Protein AF-A0A945SA20-F1 (afdb_monomer)

Structure (mmCIF, N/CA/C/O backbone):
data_AF-A0A945SA20-F1
#
_entry.id   AF-A0A945SA20-F1
#
loop_
_atom_site.group_PDB
_atom_site.id
_atom_site.type_symbol
_atom_site.label_atom_id
_atom_site.label_alt_id
_atom_site.label_comp_id
_atom_site.label_asym_id
_atom_site.label_entity_id
_atom_site.label_seq_id
_atom_site.pdbx_PDB_ins_code
_atom_site.Cartn_x
_atom_site.Cartn_y
_atom_site.Cartn_z
_atom_site.occupancy
_atom_site.B_iso_or_equiv
_atom_site.auth_seq_id
_atom_site.auth_comp_id
_atom_site.auth_asym_id
_atom_site.auth_atom_id
_atom_site.pdbx_PDB_model_num
ATOM 1 N N . MET A 1 1 ? -27.249 3.249 16.055 1.00 87.25 1 MET A N 1
ATOM 2 C CA . MET A 1 1 ? -26.879 1.840 15.794 1.00 87.25 1 MET A CA 1
ATOM 3 C C . MET A 1 1 ? -25.365 1.772 15.675 1.00 87.25 1 MET A C 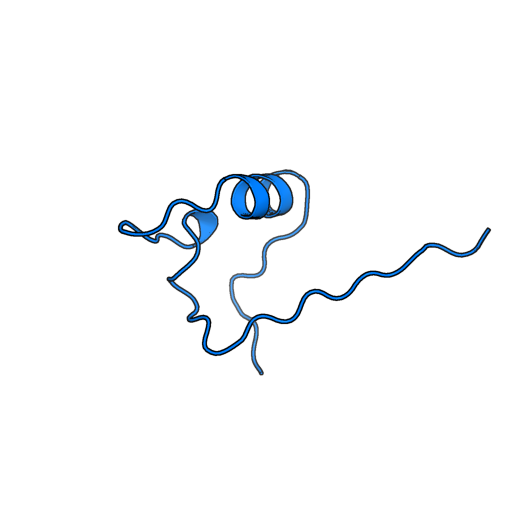1
ATOM 5 O O . MET A 1 1 ? -24.810 2.738 15.160 1.00 87.25 1 MET A O 1
ATOM 9 N N . PRO A 1 2 ? -24.700 0.716 16.166 1.00 96.56 2 PRO A N 1
ATOM 10 C CA . PRO A 1 2 ? -23.264 0.531 15.958 1.00 96.56 2 PRO A CA 1
ATOM 11 C C . PRO A 1 2 ? -22.928 0.414 14.460 1.00 96.56 2 PRO A C 1
ATOM 13 O O . PRO A 1 2 ? -23.759 -0.105 13.709 1.00 96.56 2 PRO A O 1
ATOM 16 N N . PRO A 1 3 ? -21.756 0.891 14.007 1.00 98.25 3 PRO A N 1
ATOM 17 C CA . PRO A 1 3 ? -21.314 0.686 12.632 1.00 98.25 3 PRO A CA 1
ATOM 18 C C . PRO A 1 3 ? -20.935 -0.781 12.393 1.00 98.25 3 PRO A C 1
ATOM 20 O O . PRO A 1 3 ? -20.484 -1.475 13.305 1.00 98.25 3 PRO A O 1
ATOM 23 N N . ASN A 1 4 ? -21.063 -1.234 11.147 1.00 98.31 4 ASN A N 1
ATOM 24 C CA . ASN A 1 4 ? -20.46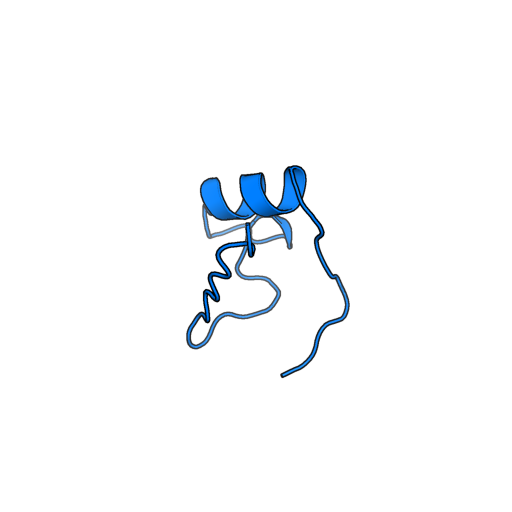9 -2.496 10.712 1.00 98.31 4 ASN A CA 1
ATOM 25 C C . ASN A 1 4 ? -19.004 -2.243 10.343 1.00 98.31 4 ASN A C 1
ATOM 27 O O . ASN A 1 4 ? -18.722 -1.327 9.571 1.00 98.31 4 ASN A O 1
ATOM 31 N N . ILE A 1 5 ? -18.086 -3.048 10.877 1.00 98.00 5 ILE A N 1
ATOM 32 C CA . ILE A 1 5 ? -16.646 -2.931 10.614 1.00 98.00 5 ILE A CA 1
ATOM 33 C C . ILE A 1 5 ? -16.214 -4.126 9.764 1.00 98.00 5 ILE A C 1
ATOM 35 O O . ILE A 1 5 ? -16.451 -5.270 10.147 1.00 98.00 5 ILE A O 1
ATOM 39 N N . VAL A 1 6 ? -15.580 -3.858 8.621 1.00 98.12 6 VAL A N 1
ATOM 40 C CA . VAL A 1 6 ? -15.048 -4.876 7.702 1.00 98.12 6 VAL A CA 1
ATOM 41 C C . VAL A 1 6 ? -13.544 -4.663 7.564 1.00 98.12 6 VAL A C 1
ATOM 43 O O . VAL A 1 6 ? -13.113 -3.566 7.217 1.00 98.12 6 VAL A O 1
ATOM 46 N N . ILE A 1 7 ? -12.758 -5.707 7.831 1.00 97.94 7 ILE A N 1
A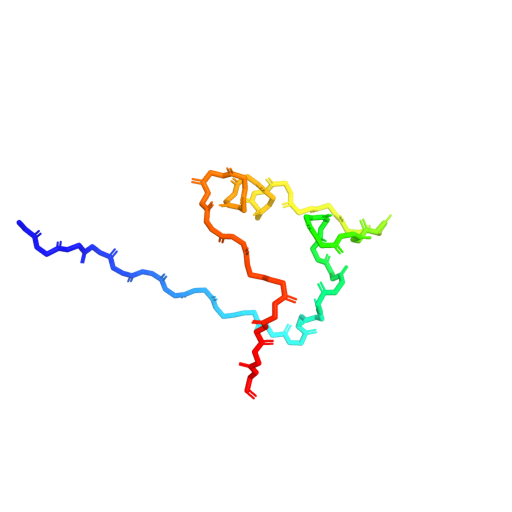TOM 47 C CA . ILE A 1 7 ? -11.300 -5.709 7.659 1.00 97.94 7 ILE A CA 1
ATOM 48 C C . ILE A 1 7 ? -10.973 -6.612 6.474 1.00 97.94 7 ILE A C 1
ATOM 50 O O . ILE A 1 7 ? -11.355 -7.781 6.459 1.00 97.94 7 ILE A O 1
ATOM 54 N N . ILE A 1 8 ? -10.271 -6.059 5.490 1.00 97.69 8 ILE A N 1
ATOM 55 C CA . ILE A 1 8 ? 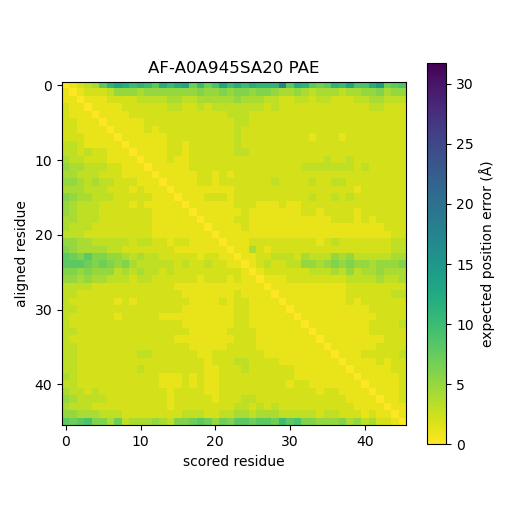-9.732 -6.794 4.346 1.00 97.69 8 ILE A CA 1
ATOM 56 C C . ILE A 1 8 ? -8.218 -6.833 4.538 1.00 97.69 8 ILE A C 1
ATOM 58 O O . ILE A 1 8 ? -7.580 -5.783 4.555 1.00 97.69 8 ILE A O 1
ATOM 62 N N . LEU A 1 9 ? -7.665 -8.032 4.712 1.00 97.50 9 LEU A N 1
ATOM 63 C CA . LEU A 1 9 ? -6.231 -8.266 4.856 1.00 97.50 9 LEU A CA 1
ATOM 64 C C . LEU A 1 9 ? -5.758 -9.059 3.637 1.00 97.50 9 LEU A C 1
ATOM 66 O O . LEU A 1 9 ? -6.234 -10.170 3.409 1.00 97.50 9 LEU A O 1
ATOM 70 N N . ALA A 1 10 ? -4.885 -8.453 2.837 1.00 96.69 10 ALA A N 1
ATOM 71 C CA . ALA A 1 10 ? -4.265 -9.107 1.691 1.00 96.69 10 ALA A CA 1
ATOM 72 C C . ALA A 1 10 ? -3.086 -9.989 2.135 1.00 96.69 10 ALA A C 1
ATOM 74 O O . ALA A 1 10 ? -2.533 -9.780 3.214 1.00 96.69 10 ALA A O 1
ATOM 75 N N . ASP A 1 11 ? -2.714 -10.949 1.289 1.00 97.75 11 ASP A N 1
ATOM 76 C CA . ASP A 1 11 ? -1.560 -11.835 1.475 1.00 97.75 11 ASP A CA 1
ATOM 77 C C . ASP A 1 11 ? -0.466 -11.458 0.468 1.00 97.75 11 ASP A C 1
ATOM 79 O O . ASP A 1 11 ? -0.784 -11.205 -0.696 1.00 97.75 11 ASP A O 1
ATOM 83 N N . ASP A 1 12 ? 0.784 -11.360 0.925 1.00 96.38 12 ASP A N 1
ATOM 84 C CA . ASP A 1 12 ? 1.979 -11.007 0.136 1.00 96.38 12 ASP A CA 1
ATOM 85 C C . ASP A 1 12 ? 1.873 -9.760 -0.778 1.00 96.38 12 ASP A C 1
ATOM 87 O O . ASP A 1 12 ? 2.635 -9.611 -1.734 1.00 96.38 12 ASP A O 1
ATOM 91 N N . MET A 1 13 ? 0.969 -8.822 -0.475 1.00 96.31 13 MET A N 1
ATOM 92 C CA . MET A 1 13 ? 0.813 -7.580 -1.242 1.00 96.31 13 MET A CA 1
ATOM 93 C C . MET A 1 13 ? 1.884 -6.546 -0.865 1.00 96.31 13 MET A C 1
ATOM 95 O O . MET A 1 13 ? 1.983 -6.111 0.286 1.00 96.31 13 MET A O 1
ATOM 99 N N . GLY A 1 14 ? 2.660 -6.111 -1.852 1.00 95.56 14 GLY A N 1
ATOM 100 C CA . GLY A 1 14 ? 3.649 -5.048 -1.744 1.00 95.56 14 GLY A CA 1
ATOM 101 C C . GLY A 1 14 ? 3.051 -3.641 -1.848 1.00 95.56 14 GLY A C 1
ATOM 102 O O . GLY A 1 14 ? 1.971 -3.419 -2.394 1.00 95.56 14 GLY A O 1
ATOM 103 N N . TYR A 1 15 ? 3.803 -2.645 -1.365 1.00 96.69 15 TYR A N 1
ATOM 104 C CA . TYR A 1 15 ? 3.388 -1.232 -1.387 1.00 96.69 15 TYR A CA 1
ATOM 105 C C . TYR A 1 15 ? 3.075 -0.712 -2.801 1.00 96.69 15 TYR A C 1
ATOM 107 O O . TYR A 1 15 ? 2.204 0.134 -2.968 1.00 96.69 15 TYR A O 1
ATOM 115 N N . GLY A 1 16 ? 3.783 -1.211 -3.817 1.00 96.81 16 GLY A N 1
ATOM 116 C CA . GLY A 1 16 ? 3.643 -0.772 -5.206 1.00 96.81 16 GLY A CA 1
ATOM 117 C C . GLY A 1 16 ? 2.603 -1.532 -6.029 1.00 96.81 16 GLY A C 1
ATOM 118 O O . GLY A 1 16 ? 2.461 -1.210 -7.204 1.00 96.81 16 GLY A O 1
ATOM 119 N N . ASP A 1 17 ? 1.899 -2.514 -5.459 1.00 97.06 17 ASP A N 1
ATOM 120 C CA . ASP A 1 17 ? 1.081 -3.459 -6.239 1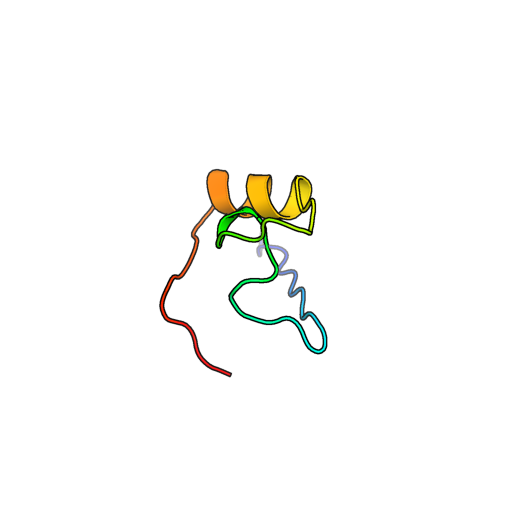.00 97.06 17 ASP A CA 1
ATOM 121 C C . ASP A 1 17 ? -0.281 -2.880 -6.643 1.00 97.06 17 ASP A C 1
ATOM 123 O O . ASP A 1 17 ? -0.857 -3.255 -7.661 1.00 97.06 17 ASP A O 1
ATOM 127 N N . ALA A 1 18 ? -0.808 -1.918 -5.883 1.00 97.31 18 ALA A N 1
ATOM 128 C CA . ALA A 1 18 ? -2.026 -1.207 -6.260 1.00 97.31 18 ALA A CA 1
ATOM 129 C C . ALA A 1 18 ? -1.730 -0.051 -7.227 1.00 97.31 18 ALA A C 1
ATOM 131 O O . ALA A 1 18 ? -0.784 0.720 -7.039 1.00 97.31 18 ALA A O 1
ATOM 132 N N . ALA A 1 19 ? -2.593 0.148 -8.225 1.00 98.06 19 ALA A N 1
ATOM 133 C CA . ALA A 1 19 ? -2.454 1.239 -9.191 1.00 98.06 19 ALA A CA 1
ATOM 134 C C . ALA A 1 19 ? -2.500 2.622 -8.513 1.00 98.06 19 ALA A C 1
ATOM 136 O O . ALA A 1 19 ? -1.725 3.510 -8.871 1.00 98.06 19 ALA A O 1
ATOM 137 N N . CYS A 1 20 ? -3.304 2.800 -7.458 1.00 97.56 20 CYS A N 1
ATOM 138 C CA . CYS A 1 20 ? -3.311 4.029 -6.651 1.00 97.56 20 CYS A CA 1
ATOM 139 C C . CYS A 1 20 ? -2.003 4.300 -5.868 1.00 97.56 20 CYS A C 1
ATOM 141 O O . CYS A 1 20 ? -1.837 5.392 -5.312 1.00 97.56 20 CYS A O 1
ATOM 143 N N . TYR A 1 21 ? -1.066 3.348 -5.859 1.00 98.06 21 TYR A N 1
ATOM 144 C CA . TYR A 1 21 ? 0.301 3.485 -5.349 1.00 98.06 21 TYR A CA 1
ATOM 145 C C . TYR A 1 21 ? 1.379 3.440 -6.444 1.00 98.06 21 TYR A C 1
ATOM 147 O O . TYR A 1 21 ? 2.563 3.572 -6.135 1.00 98.06 21 TYR A O 1
ATOM 155 N N . GLY A 1 22 ? 0.986 3.349 -7.717 1.00 97.19 22 GLY A N 1
ATOM 156 C CA . GLY A 1 22 ? 1.894 3.452 -8.859 1.00 97.19 22 GLY A CA 1
ATOM 157 C C . GLY A 1 22 ? 2.186 2.145 -9.595 1.00 97.19 22 GLY A C 1
ATOM 158 O O . GLY A 1 22 ? 3.108 2.143 -10.412 1.00 97.19 22 GLY A O 1
ATOM 159 N N . SER A 1 23 ? 1.430 1.064 -9.361 1.00 97.69 23 SER A N 1
ATOM 160 C CA . SER A 1 23 ? 1.546 -0.138 -10.201 1.00 97.69 23 SER A CA 1
ATOM 161 C C . SER A 1 23 ? 1.319 0.205 -11.677 1.00 97.69 23 SER A C 1
ATOM 163 O O . SER A 1 23 ? 0.364 0.899 -12.031 1.00 97.69 23 SER A O 1
ATOM 165 N N . VAL A 1 24 ? 2.201 -0.296 -12.545 1.00 95.88 24 VAL A N 1
ATOM 166 C CA . VAL A 1 24 ? 2.071 -0.212 -14.013 1.00 95.88 24 VAL A CA 1
ATOM 167 C C . VAL A 1 24 ? 1.632 -1.539 -14.636 1.00 95.88 24 VAL A C 1
ATOM 169 O O . VAL A 1 24 ? 1.437 -1.617 -15.850 1.00 95.88 24 VAL A O 1
ATOM 172 N N . HIS A 1 25 ? 1.512 -2.585 -13.818 1.00 95.38 25 HIS A N 1
ATOM 173 C CA . HIS A 1 25 ? 1.211 -3.946 -14.254 1.00 95.38 25 HIS A CA 1
ATOM 174 C C . HIS A 1 25 ? -0.203 -4.372 -13.858 1.00 95.38 25 HIS A C 1
ATOM 176 O O . HIS A 1 25 ? -0.876 -5.036 -14.648 1.00 95.38 25 HIS A O 1
ATOM 182 N N . ASP A 1 26 ? -0.674 -3.939 -12.688 1.00 95.38 26 ASP A N 1
ATOM 183 C CA . ASP A 1 26 ? -1.930 -4.403 -12.112 1.00 95.38 26 ASP A CA 1
ATOM 184 C C . ASP A 1 26 ? -3.047 -3.374 -12.259 1.00 95.38 26 ASP A C 1
ATOM 186 O O . ASP A 1 26 ? -2.871 -2.171 -12.061 1.00 95.38 26 ASP A O 1
ATOM 190 N N . SER A 1 27 ? -4.240 -3.867 -12.591 1.00 97.00 27 SER A N 1
ATOM 191 C CA . SER A 1 27 ? -5.456 -3.059 -12.629 1.00 97.00 27 SER A CA 1
ATOM 192 C C . SER A 1 27 ? -6.278 -3.312 -11.368 1.00 97.00 27 SER A C 1
ATOM 194 O O . SER A 1 27 ? -6.837 -4.396 -11.191 1.00 97.00 27 SER A O 1
ATOM 196 N N . THR A 1 28 ? -6.391 -2.299 -10.502 1.00 98.06 28 THR A N 1
ATOM 197 C CA . THR A 1 28 ? -7.066 -2.397 -9.196 1.00 98.06 28 THR A CA 1
ATOM 198 C C . THR A 1 28 ? -8.259 -1.439 -9.039 1.00 98.06 28 THR A C 1
ATOM 200 O O . THR A 1 28 ? -8.421 -0.833 -7.980 1.00 98.06 28 THR A O 1
ATOM 203 N N . PRO A 1 29 ? -9.188 -1.334 -10.013 1.00 98.12 29 PRO A N 1
ATOM 204 C CA . PRO A 1 29 ? -10.128 -0.210 -10.106 1.00 98.12 29 PRO A CA 1
ATOM 205 C C . PRO A 1 29 ? -11.064 -0.048 -8.896 1.00 98.12 29 PRO A C 1
ATOM 207 O O . PRO A 1 29 ? -11.474 1.062 -8.573 1.00 98.12 29 PRO A O 1
ATOM 210 N N . ARG A 1 30 ? -11.413 -1.142 -8.203 1.00 98.44 30 ARG A N 1
ATOM 211 C CA . ARG A 1 30 ? -12.249 -1.082 -6.987 1.00 98.44 30 ARG A CA 1
ATOM 212 C C . ARG A 1 30 ? -11.465 -0.600 -5.771 1.00 98.44 30 ARG A C 1
ATOM 214 O O . ARG A 1 30 ? -12.004 0.140 -4.959 1.00 98.44 30 ARG A O 1
ATOM 221 N N . PHE A 1 31 ? -10.207 -1.012 -5.651 1.00 98.00 31 PHE A N 1
ATOM 222 C CA . PHE A 1 31 ? -9.328 -0.546 -4.584 1.00 98.00 31 PHE A CA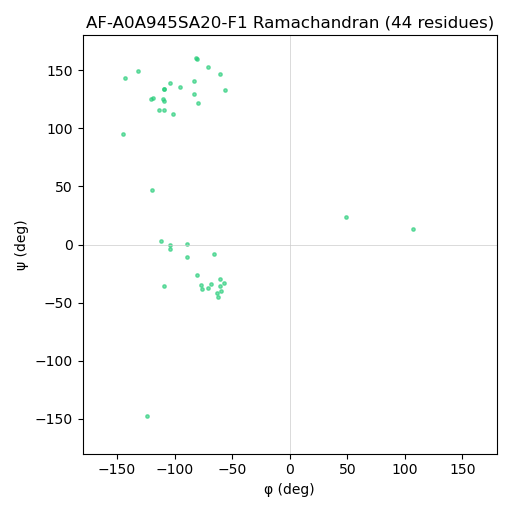 1
ATOM 223 C C . PHE A 1 31 ? -8.929 0.916 -4.813 1.00 98.00 31 PHE A C 1
ATOM 225 O O . PHE A 1 31 ? -8.918 1.708 -3.875 1.00 98.00 31 PHE A O 1
ATOM 232 N N . ASP A 1 32 ? -8.717 1.302 -6.072 1.00 98.38 32 ASP A N 1
ATOM 233 C CA . ASP A 1 32 ? -8.445 2.686 -6.458 1.00 98.38 32 ASP A CA 1
ATOM 234 C C . ASP A 1 32 ? -9.634 3.604 -6.136 1.00 98.38 32 ASP A C 1
ATOM 236 O O . ASP A 1 32 ? -9.437 4.692 -5.598 1.00 98.38 32 ASP A O 1
ATOM 240 N N . ALA A 1 33 ? -10.870 3.153 -6.390 1.00 98.69 33 ALA A N 1
ATOM 241 C CA . ALA A 1 33 ? -12.077 3.882 -5.999 1.00 98.69 33 ALA A CA 1
ATOM 242 C C . ALA A 1 33 ? -12.183 4.044 -4.473 1.00 98.69 33 ALA A C 1
ATOM 244 O O . ALA A 1 33 ? -12.418 5.151 -3.996 1.00 98.69 33 ALA A O 1
ATOM 245 N N . LEU A 1 34 ? -11.923 2.981 -3.698 1.00 98.31 34 LEU A N 1
ATOM 246 C CA . LEU A 1 34 ? -11.888 3.061 -2.229 1.00 98.31 34 LEU A CA 1
ATOM 247 C C . LEU A 1 34 ? -10.836 4.061 -1.732 1.00 98.31 34 LEU A C 1
ATOM 249 O O . LEU A 1 34 ? -11.093 4.814 -0.795 1.00 98.31 34 LEU A O 1
ATOM 253 N N . ALA A 1 35 ? -9.665 4.096 -2.368 1.00 98.19 35 ALA A N 1
ATOM 254 C CA . ALA A 1 35 ? -8.620 5.058 -2.045 1.00 98.19 35 ALA A CA 1
ATOM 255 C C . ALA A 1 35 ? -8.997 6.505 -2.415 1.00 98.19 35 ALA A C 1
ATOM 257 O O . ALA A 1 35 ? -8.583 7.428 -1.716 1.00 98.19 35 ALA A O 1
ATOM 258 N N . ALA A 1 36 ? -9.759 6.708 -3.495 1.00 98.44 36 ALA A N 1
ATOM 259 C CA . ALA A 1 36 ? -10.218 8.024 -3.944 1.00 98.44 36 ALA A CA 1
ATOM 260 C C . ALA A 1 36 ? -11.393 8.572 -3.113 1.00 98.44 36 ALA A C 1
ATOM 262 O O . ALA A 1 36 ? -11.482 9.778 -2.896 1.00 98.44 36 ALA A O 1
ATOM 263 N N . GLU A 1 37 ? -12.285 7.697 -2.649 1.00 98.69 37 GLU A N 1
ATOM 264 C CA . GLU A 1 37 ? -13.457 8.050 -1.834 1.00 98.69 37 GLU A CA 1
ATOM 265 C C . GLU A 1 37 ? -13.161 8.052 -0.325 1.00 98.69 37 GLU A C 1
ATOM 267 O O . GLU A 1 37 ? -13.978 8.513 0.475 1.00 98.69 37 GLU A O 1
ATOM 272 N N . GLY A 1 38 ? -12.000 7.529 0.072 1.00 98.00 38 GLY A N 1
ATOM 273 C CA . GLY A 1 38 ? -11.602 7.348 1.460 1.00 98.00 38 GLY A CA 1
ATOM 274 C C . GLY A 1 38 ? -10.277 8.018 1.815 1.00 98.00 38 GLY A C 1
ATOM 275 O O . GLY A 1 38 ? -9.911 9.079 1.312 1.00 98.00 38 GLY A O 1
ATOM 276 N N . MET A 1 39 ? -9.561 7.384 2.742 1.00 98.12 39 MET A N 1
ATOM 277 C CA . MET A 1 39 ? -8.234 7.801 3.180 1.00 98.12 39 MET A CA 1
ATOM 278 C C . MET A 1 39 ? -7.193 6.809 2.667 1.00 98.12 39 MET A C 1
ATOM 280 O O . MET A 1 39 ? -7.364 5.599 2.810 1.00 98.12 39 MET A O 1
ATOM 284 N N . ARG A 1 40 ? -6.095 7.328 2.111 1.00 97.94 40 ARG A N 1
ATOM 285 C CA . ARG A 1 40 ? -4.952 6.541 1.638 1.00 97.94 40 ARG A CA 1
ATOM 286 C C . ARG A 1 40 ? -3.697 6.936 2.413 1.00 97.94 40 ARG A C 1
ATOM 288 O O . ARG A 1 40 ? -3.344 8.112 2.449 1.00 97.94 40 ARG A O 1
ATOM 295 N N . PHE A 1 41 ? -3.018 5.958 3.005 1.00 98.06 41 PHE A N 1
ATOM 296 C CA . PHE A 1 41 ? -1.788 6.170 3.772 1.00 98.06 41 PHE A CA 1
ATOM 297 C C . PHE A 1 41 ? -0.559 5.934 2.900 1.00 98.06 41 PHE A C 1
ATOM 299 O O . PHE A 1 41 ? -0.498 4.937 2.193 1.00 98.06 41 PHE A O 1
ATOM 306 N N . THR A 1 42 ? 0.440 6.807 2.965 1.00 97.81 42 THR A N 1
ATOM 307 C CA . THR A 1 42 ? 1.712 6.636 2.233 1.00 97.81 42 THR A CA 1
ATOM 308 C C . THR A 1 42 ? 2.869 6.193 3.129 1.00 97.81 42 THR A C 1
ATOM 310 O O . THR A 1 42 ? 3.980 6.028 2.642 1.00 97.81 42 THR A O 1
ATOM 313 N N . ASP A 1 43 ? 2.609 6.019 4.426 1.00 97.94 43 ASP A N 1
ATOM 314 C CA . ASP A 1 43 ? 3.563 5.5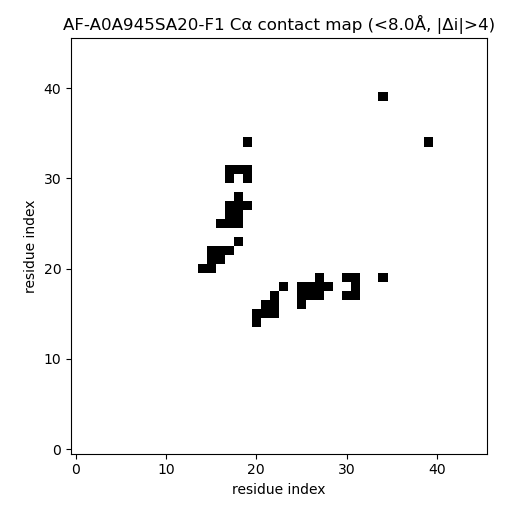55 5.435 1.00 97.94 43 ASP A CA 1
ATOM 315 C C . ASP A 1 43 ? 2.808 4.681 6.451 1.00 97.94 43 ASP A C 1
ATOM 317 O O 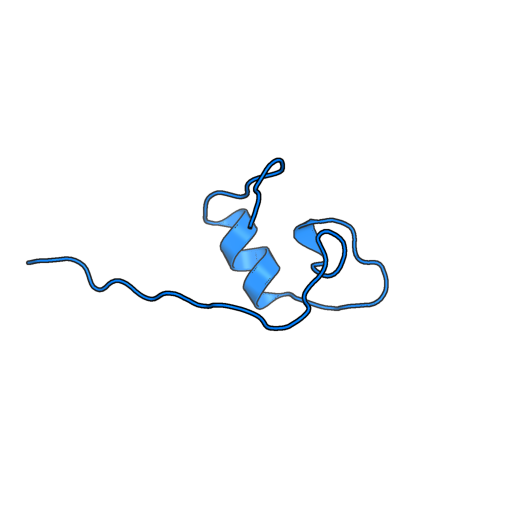. ASP A 1 43 ? 2.093 5.179 7.321 1.00 97.94 43 ASP A O 1
ATOM 321 N N . CYS A 1 44 ? 2.841 3.366 6.241 1.00 96.06 44 CYS A N 1
ATOM 322 C CA . CYS A 1 44 ? 2.131 2.363 7.034 1.00 96.06 44 CYS A CA 1
ATOM 323 C C . CYS A 1 44 ? 3.017 1.115 7.159 1.00 96.06 44 CYS A C 1
ATOM 325 O O . CYS A 1 44 ? 3.733 0.774 6.215 1.00 96.06 44 CYS A O 1
ATOM 327 N N . HIS A 1 45 ? 2.984 0.448 8.314 1.00 94.62 45 HIS A N 1
ATOM 328 C CA . HIS A 1 45 ? 3.874 -0.667 8.646 1.00 94.62 45 HIS A CA 1
ATOM 329 C C . HIS A 1 45 ? 3.087 -1.858 9.203 1.00 94.62 45 HIS A C 1
ATOM 331 O O . HIS A 1 45 ? 2.054 -1.665 9.850 1.00 94.62 45 HIS A O 1
ATOM 337 N N . SER A 1 46 ? 3.599 -3.065 8.953 1.00 87.50 46 SER A N 1
ATOM 338 C CA . SER A 1 46 ? 3.095 -4.350 9.460 1.00 87.50 46 SER A CA 1
ATOM 339 C C . SER A 1 46 ? 3.812 -4.797 10.726 1.00 87.50 46 SER A C 1
ATOM 341 O O . SER A 1 46 ? 5.059 -4.665 10.735 1.00 87.50 46 SER A O 1
#

Sequence (46 aa):
MPPNIVIILADDMGYGDAACYGSVHDSTPRFDALAAEGMRFTDCHS

Solvent-accessible surface area (backbone atoms only — not comparable to full-atom values): 3336 Å² total; per-residue (Å²): 131,86,84,88,86,85,88,87,82,81,78,96,74,55,83,49,54,42,38,83,57,64,26,90,84,45,87,40,70,70,61,37,47,50,42,72,79,54,81,72,81,94,80,85,85,134

Radius of gyration: 12.26 Å; Cα contacts (8 Å, |Δi|>4): 24; chains: 1; bounding box: 31×20×30 Å

Mean predicted aligned error: 2.25 Å

pLDDT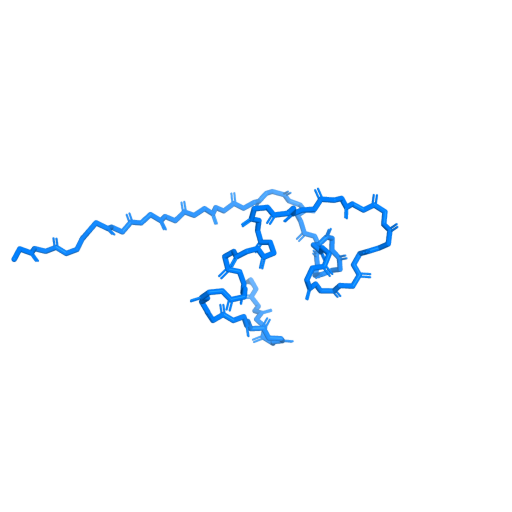: mean 96.99, std 2.27, range [87.25, 98.69]

Foldseek 3Di:
DDDDDDDDDDDPDDQCAAVCSPDPPDDDPVVNVCVVVHPDDPDDDD

Secondary structure (DSSP, 8-state):
-PPP------SS--TTSSGGGT-SS---HHHHHHHHHS---SS---